Protein AF-A0A7S0YEE4-F1 (afdb_monomer)

InterPro domains:
  IPR013865 Protein FAM32A [PTHR13282] (3-111)

Radius of gyration: 29.55 Å; Cα contacts (8 Å, |Δi|>4): 8; chains: 1; bounding box: 71×63×41 Å

pLDDT: mean 73.09, std 20.46, range [36.09, 97.69]

Mean predicted aligned error: 19.17 Å

Organism: NCBI:txid51329

Sequence (111 aa):
MSFIGGKLKLKGGAELKVKGGIKKKKKEVEEEKPENKDINTSALKAYKLNPEDQKETMTDAERRREEKMKKFEDSRLKKFAEKSYREHVKEFNEHLSNLSEHHDIPKVGPG

Solvent-accessible surface area (backbone atoms only — not comparable to full-atom values): 7724 Å² total; per-residue (Å²): 137,84,78,85,86,70,83,85,75,52,95,83,79,59,69,82,78,77,75,71,85,85,79,88,72,92,74,84,92,74,95,73,85,79,89,75,77,87,85,62,67,66,73,64,44,70,83,64,63,53,78,68,64,51,61,77,72,50,52,75,68,53,50,56,48,49,56,52,48,60,73,42,43,65,63,50,50,52,60,57,68,75,50,53,72,68,51,53,52,49,53,50,51,51,50,60,69,71,49,72,91,66,94,66,80,76,87,84,67,100,123

Structure (mmCIF, N/CA/C/O backbone):
data_AF-A0A7S0YEE4-F1
#
_entry.id   AF-A0A7S0YEE4-F1
#
loop_
_atom_site.group_PDB
_atom_site.id
_atom_site.type_symbol
_atom_site.label_atom_id
_atom_site.label_alt_id
_atom_site.label_comp_id
_atom_site.label_asym_id
_atom_site.label_entity_id
_atom_site.label_seq_id
_atom_site.pdbx_PDB_ins_code
_atom_site.Cartn_x
_atom_site.Cartn_y
_atom_site.Cartn_z
_atom_site.occupancy
_atom_site.B_iso_or_equiv
_atom_site.auth_seq_id
_atom_site.auth_comp_id
_atom_site.auth_asym_id
_atom_site.auth_atom_id
_atom_site.pdbx_PDB_model_num
ATOM 1 N N . MET A 1 1 ? -24.477 -39.828 1.883 1.00 44.50 1 MET A N 1
ATOM 2 C CA . MET A 1 1 ? -23.577 -39.869 0.708 1.00 44.50 1 MET A CA 1
ATOM 3 C C . MET A 1 1 ? -22.604 -41.023 0.898 1.00 44.50 1 MET A C 1
ATOM 5 O O . MET A 1 1 ? -21.843 -40.997 1.855 1.00 44.50 1 MET A O 1
ATOM 9 N N . SER A 1 2 ? -22.689 -42.071 0.075 1.00 46.88 2 SER A N 1
ATOM 10 C CA . SER A 1 2 ? -21.779 -43.222 0.136 1.00 46.88 2 SER A CA 1
ATOM 11 C C . SER A 1 2 ? -20.480 -42.895 -0.600 1.00 46.88 2 SER A C 1
ATOM 13 O O . SER A 1 2 ? -20.510 -42.593 -1.793 1.00 46.88 2 SER A O 1
ATOM 15 N N . PHE A 1 3 ? -19.343 -42.964 0.086 1.00 49.31 3 PHE A N 1
ATOM 16 C CA . PHE A 1 3 ? -18.038 -42.832 -0.555 1.00 49.31 3 PHE A CA 1
ATOM 17 C C . PHE A 1 3 ? -17.718 -44.121 -1.327 1.00 49.31 3 PHE A C 1
ATOM 19 O O . PHE A 1 3 ? -17.687 -45.206 -0.747 1.00 49.31 3 PHE A O 1
ATOM 26 N N . ILE A 1 4 ? -17.500 -44.011 -2.641 1.00 52.47 4 ILE A N 1
ATOM 27 C CA . ILE A 1 4 ? -17.029 -45.112 -3.492 1.00 52.47 4 ILE A CA 1
ATOM 28 C C . ILE A 1 4 ? -15.592 -45.470 -3.073 1.00 52.47 4 ILE A C 1
ATOM 30 O O . ILE A 1 4 ? -14.631 -44.782 -3.406 1.00 52.47 4 ILE A O 1
ATOM 34 N N . GLY A 1 5 ? -15.454 -46.545 -2.295 1.00 59.81 5 GLY A N 1
ATOM 35 C CA . GLY A 1 5 ? -14.188 -47.061 -1.763 1.00 59.81 5 GLY A CA 1
ATOM 36 C C . GLY A 1 5 ? -13.401 -47.923 -2.755 1.00 59.81 5 GLY A C 1
ATOM 37 O O . GLY A 1 5 ? -13.102 -49.079 -2.465 1.00 59.81 5 GLY A O 1
ATOM 38 N N . GLY A 1 6 ? -13.075 -47.392 -3.935 1.00 74.69 6 GLY A N 1
ATOM 39 C CA . GLY A 1 6 ? -12.248 -48.087 -4.929 1.00 7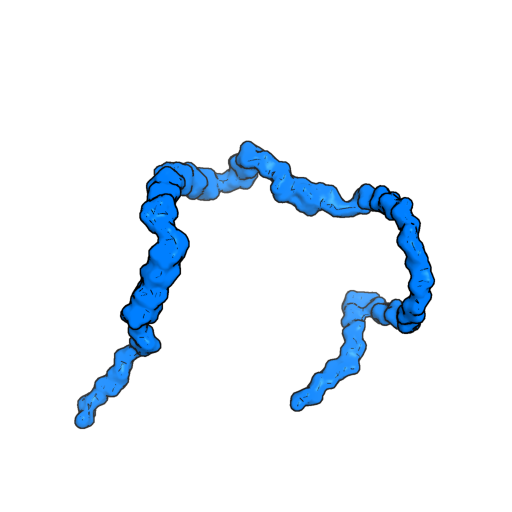4.69 6 GLY A CA 1
ATOM 40 C C . GLY A 1 6 ? -10.744 -47.870 -4.715 1.00 74.69 6 GLY A C 1
ATOM 41 O O . GLY A 1 6 ? -10.295 -46.738 -4.551 1.00 74.69 6 GLY A O 1
ATOM 42 N N . LYS A 1 7 ? -9.940 -48.943 -4.761 1.00 71.94 7 LYS A N 1
ATOM 43 C CA . LYS A 1 7 ? -8.464 -48.877 -4.738 1.00 71.94 7 LYS A CA 1
ATOM 44 C C . LYS A 1 7 ? -7.955 -48.104 -5.966 1.00 71.94 7 LYS A C 1
ATOM 46 O O . LYS A 1 7 ? -8.233 -48.500 -7.097 1.00 71.94 7 LYS A O 1
ATOM 51 N N . LEU A 1 8 ? -7.195 -47.028 -5.746 1.00 69.31 8 LEU A N 1
ATOM 52 C CA . LEU A 1 8 ? -6.622 -46.189 -6.806 1.00 69.31 8 LEU A CA 1
ATOM 53 C C . LEU A 1 8 ? -5.667 -47.006 -7.698 1.00 69.31 8 LEU A C 1
ATOM 55 O O . LEU A 1 8 ? -4.682 -47.565 -7.211 1.00 69.31 8 LEU A O 1
ATOM 59 N N . LYS A 1 9 ? -5.946 -47.059 -9.006 1.00 71.62 9 LYS A N 1
ATOM 60 C CA . LYS A 1 9 ? -5.056 -47.632 -10.028 1.00 71.62 9 LYS A CA 1
ATOM 61 C C . LYS A 1 9 ? -4.377 -46.502 -10.799 1.00 71.62 9 LYS A C 1
ATOM 63 O O . LYS A 1 9 ? -5.054 -45.599 -11.283 1.00 71.62 9 LYS A O 1
ATOM 68 N N . LEU A 1 10 ? -3.052 -46.554 -10.920 1.00 78.69 10 LEU A N 1
ATOM 69 C CA . LEU A 1 10 ? -2.280 -45.576 -11.689 1.00 78.69 10 LEU A CA 1
ATOM 70 C C . LEU A 1 10 ? -2.181 -46.015 -13.158 1.00 78.69 10 LEU A C 1
ATOM 72 O O . LEU A 1 10 ? -2.060 -47.205 -13.466 1.00 78.69 10 LEU A O 1
ATOM 76 N N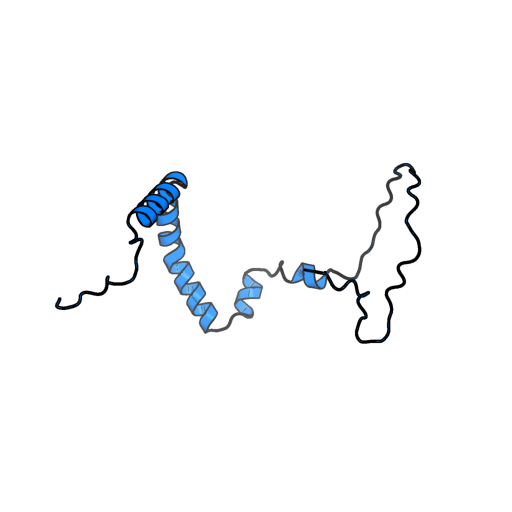 . LYS A 1 11 ? -2.243 -45.046 -14.078 1.00 61.72 11 LYS A N 1
ATOM 77 C CA . LYS A 1 11 ? -2.104 -45.273 -15.523 1.00 61.72 11 LYS A CA 1
ATOM 78 C C . LYS A 1 11 ? -0.688 -45.800 -15.796 1.00 61.72 11 LYS A C 1
ATOM 80 O O . LYS A 1 11 ? 0.280 -45.085 -15.582 1.00 61.72 11 LYS A O 1
ATOM 85 N N . GLY A 1 12 ? -0.586 -47.069 -16.195 1.00 70.50 12 GLY A N 1
ATOM 86 C CA . GLY A 1 12 ? 0.682 -47.811 -16.286 1.00 70.50 12 GLY A CA 1
ATOM 87 C C . GLY A 1 12 ? 0.642 -49.222 -15.683 1.00 70.50 12 GLY A C 1
ATOM 88 O O . GLY A 1 12 ? 1.643 -49.924 -15.718 1.00 70.50 12 GLY A O 1
ATOM 89 N N . GLY A 1 13 ? -0.498 -49.656 -15.126 1.00 56.53 13 GLY A N 1
ATOM 90 C CA . GLY A 1 13 ? -0.716 -51.048 -14.697 1.00 56.53 13 GLY A CA 1
ATOM 91 C C . GLY A 1 13 ? -0.029 -51.442 -13.385 1.00 56.53 13 GLY A C 1
ATOM 92 O O . GLY A 1 13 ? -0.194 -52.567 -12.919 1.00 56.53 13 GLY A O 1
ATOM 93 N N . ALA A 1 14 ? 0.700 -50.523 -12.751 1.00 58.81 14 ALA A N 1
ATOM 94 C CA . ALA A 1 14 ? 1.322 -50.762 -11.459 1.00 58.81 14 ALA A CA 1
ATOM 95 C C . ALA A 1 14 ? 0.280 -50.648 -10.334 1.00 58.81 14 ALA A C 1
ATOM 97 O O . ALA A 1 14 ? -0.164 -49.557 -9.971 1.00 58.81 14 ALA A O 1
ATOM 98 N N . GLU A 1 15 ? -0.110 -51.783 -9.755 1.00 60.47 15 GLU A N 1
ATOM 99 C CA . GLU A 1 15 ? -0.803 -51.785 -8.471 1.00 60.47 15 GLU A CA 1
ATOM 100 C C . GLU A 1 15 ? 0.187 -51.452 -7.349 1.00 60.47 15 GLU A C 1
ATOM 102 O O . GLU A 1 15 ? 1.246 -52.075 -7.238 1.00 60.47 15 GLU A O 1
ATOM 107 N N . LEU A 1 16 ? -0.173 -50.505 -6.474 1.00 59.41 16 LEU A N 1
ATOM 108 C CA . LEU A 1 16 ? 0.556 -50.261 -5.229 1.00 59.41 16 LEU A CA 1
ATOM 109 C C . LEU A 1 16 ? 0.504 -51.547 -4.386 1.00 59.41 16 LEU A C 1
ATOM 111 O O . LEU A 1 16 ? -0.510 -51.857 -3.748 1.00 59.41 16 LEU A O 1
ATOM 115 N N . LYS A 1 17 ? 1.589 -52.331 -4.410 1.00 55.53 17 LYS A N 1
ATOM 116 C CA . LYS A 1 17 ? 1.813 -53.455 -3.494 1.00 55.53 17 LYS A CA 1
ATOM 117 C C . LYS A 1 17 ? 2.081 -52.878 -2.107 1.00 55.53 17 LYS A C 1
ATOM 119 O O . LYS A 1 17 ? 3.228 -52.783 -1.682 1.00 55.53 17 LYS A O 1
ATOM 124 N N . VAL A 1 18 ? 1.026 -52.494 -1.393 1.00 56.53 18 VAL A N 1
ATOM 125 C CA . VAL A 1 18 ? 1.127 -52.227 0.044 1.00 56.53 18 VAL A CA 1
ATOM 126 C C . VAL A 1 18 ? 1.283 -53.587 0.723 1.00 56.53 18 VAL A C 1
ATOM 128 O O . VAL A 1 18 ? 0.312 -54.255 1.071 1.00 56.53 18 VAL A O 1
ATOM 131 N N . LYS A 1 19 ? 2.527 -54.067 0.798 1.00 42.91 19 LYS A N 1
ATOM 132 C CA . LYS A 1 19 ? 2.880 -55.257 1.569 1.00 42.91 19 LYS A CA 1
ATOM 133 C C . LYS A 1 19 ? 2.605 -54.955 3.042 1.00 42.91 19 LYS A C 1
ATOM 135 O O . LYS A 1 19 ? 3.254 -54.078 3.587 1.00 42.91 19 LYS A O 1
ATOM 140 N N . GLY A 1 20 ? 1.667 -55.704 3.626 1.00 38.19 20 GLY A N 1
ATOM 141 C CA . GLY A 1 20 ? 1.674 -56.202 5.008 1.00 38.19 20 GLY A CA 1
ATOM 142 C C . GLY A 1 20 ? 1.862 -55.191 6.146 1.00 38.19 20 GLY A C 1
ATOM 143 O O . GLY A 1 20 ? 2.881 -54.522 6.252 1.00 38.19 20 GLY A O 1
ATOM 144 N N . GLY A 1 21 ? 0.894 -55.163 7.065 1.00 42.78 21 GLY A N 1
ATOM 145 C CA . GLY A 1 21 ? 0.874 -54.285 8.234 1.00 42.78 21 GLY A CA 1
ATOM 146 C C . GLY A 1 21 ? 2.180 -54.249 9.036 1.00 42.78 21 GLY A C 1
ATOM 147 O O . GLY 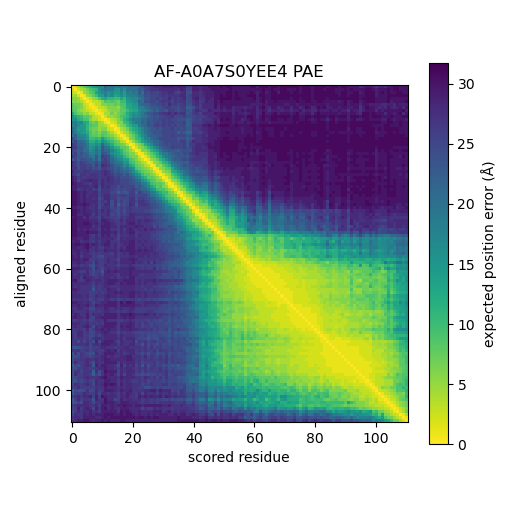A 1 21 ? 2.793 -55.272 9.346 1.00 42.78 21 GLY A O 1
ATOM 148 N N . ILE A 1 22 ? 2.581 -53.032 9.399 1.00 47.44 22 ILE A N 1
ATOM 149 C CA . ILE A 1 22 ? 3.782 -52.749 10.182 1.00 47.44 22 ILE A CA 1
ATOM 150 C C . ILE A 1 22 ? 3.534 -53.189 11.632 1.00 47.44 22 ILE A C 1
ATOM 152 O O . ILE A 1 22 ? 2.853 -52.509 12.402 1.00 47.44 22 ILE A O 1
ATOM 156 N N . LYS A 1 23 ? 4.102 -54.337 12.022 1.00 46.38 23 LYS A N 1
ATOM 157 C CA . LYS A 1 23 ? 4.256 -54.727 13.430 1.00 46.38 23 LYS A CA 1
ATOM 158 C C . LYS A 1 23 ? 5.326 -53.830 14.058 1.00 46.38 23 LYS A C 1
ATOM 160 O O . LYS A 1 23 ? 6.506 -53.969 13.750 1.00 46.38 23 LYS A O 1
ATOM 165 N N . LYS A 1 24 ? 4.917 -52.910 14.937 1.00 44.38 24 LYS A N 1
ATOM 166 C CA . LYS A 1 24 ? 5.833 -52.056 15.709 1.00 44.38 24 LYS A CA 1
ATOM 167 C C . LYS A 1 24 ? 6.646 -52.918 16.684 1.00 44.38 24 LYS A C 1
ATOM 169 O O . LYS A 1 24 ? 6.136 -53.307 17.731 1.00 44.38 24 LYS A O 1
ATOM 174 N N . LYS A 1 25 ? 7.909 -53.201 16.356 1.00 40.38 25 LYS A N 1
ATOM 175 C CA . LYS A 1 25 ? 8.926 -53.592 17.343 1.00 40.38 25 LYS A CA 1
ATOM 176 C C . LYS A 1 25 ? 9.711 -52.337 17.720 1.00 40.38 25 LYS A C 1
ATOM 178 O O . LYS A 1 25 ? 10.309 -51.713 16.850 1.00 40.38 25 LYS A O 1
ATOM 183 N N . LYS A 1 26 ? 9.663 -51.956 19.000 1.00 43.94 26 LYS A N 1
ATOM 184 C CA . LYS A 1 26 ? 10.561 -50.949 19.583 1.00 43.94 26 LYS A CA 1
ATOM 185 C C . LYS A 1 26 ? 11.990 -51.487 19.487 1.00 43.94 26 LYS A C 1
ATOM 187 O O . LYS A 1 26 ? 12.237 -52.595 19.961 1.00 43.94 26 LYS A O 1
ATOM 192 N N . LYS A 1 27 ? 12.894 -50.724 18.877 1.00 39.91 27 LYS A N 1
ATOM 193 C CA . LYS A 1 27 ? 14.337 -50.936 18.982 1.00 39.91 27 LYS A CA 1
ATOM 194 C C . LYS A 1 27 ? 15.015 -49.578 19.153 1.00 39.91 27 LYS A C 1
ATOM 196 O O . LYS A 1 27 ? 14.553 -48.590 18.586 1.00 39.91 27 LYS A O 1
ATOM 201 N N . GLU A 1 28 ? 15.991 -49.573 20.046 1.00 36.09 28 GLU A N 1
ATOM 202 C CA . GLU A 1 28 ? 16.703 -48.432 20.615 1.00 36.09 28 GLU A CA 1
ATOM 203 C C . GLU A 1 28 ? 17.475 -47.632 19.556 1.00 36.09 28 GLU A C 1
ATOM 205 O O . GLU A 1 28 ? 17.802 -48.147 18.489 1.00 36.09 28 GLU A O 1
ATOM 210 N N . VAL A 1 29 ? 17.686 -46.347 19.847 1.00 37.91 29 VAL A N 1
ATOM 211 C CA . VAL A 1 29 ? 18.318 -45.361 18.964 1.00 37.91 29 VAL A CA 1
ATOM 212 C C . VAL A 1 29 ? 19.835 -45.540 19.014 1.00 37.91 29 VAL A C 1
ATOM 214 O O . VAL A 1 29 ? 20.442 -45.262 20.042 1.00 37.91 29 VAL A O 1
ATOM 217 N N . GLU A 1 30 ? 20.427 -45.954 17.896 1.00 36.16 30 GLU A N 1
ATOM 218 C CA . GLU A 1 30 ? 21.843 -45.735 17.585 1.00 36.16 30 GLU A CA 1
ATOM 219 C C . GLU A 1 30 ? 21.934 -44.666 16.488 1.00 36.16 30 GLU A C 1
ATOM 221 O O . GLU A 1 30 ? 21.202 -44.702 15.494 1.00 36.16 30 GLU A O 1
ATOM 226 N N . GLU A 1 31 ? 22.787 -43.668 16.720 1.00 45.09 31 GLU A N 1
ATOM 227 C CA . GLU A 1 31 ? 23.092 -42.593 15.782 1.00 45.09 31 GLU A CA 1
ATOM 228 C C . GLU A 1 31 ? 23.874 -43.134 14.581 1.00 45.09 31 GLU A C 1
ATOM 230 O O . GLU A 1 31 ? 25.062 -43.424 14.680 1.00 45.09 31 GLU A O 1
ATOM 235 N N . GLU A 1 32 ? 23.239 -43.172 13.412 1.00 36.50 32 GLU A N 1
ATOM 236 C CA . GLU A 1 32 ? 23.946 -43.286 12.138 1.00 36.50 32 GLU A CA 1
ATOM 237 C C . GLU A 1 32 ? 23.497 -42.155 11.208 1.00 36.50 32 GLU A C 1
ATOM 239 O O . GLU A 1 32 ? 22.326 -42.044 10.843 1.00 36.50 32 GLU A O 1
ATOM 244 N N . LYS A 1 33 ? 24.440 -41.280 10.836 1.00 43.12 33 LYS A N 1
ATOM 245 C CA . LYS A 1 33 ? 24.275 -40.289 9.763 1.00 43.12 33 LYS A CA 1
ATOM 246 C C . LYS A 1 33 ? 24.142 -41.024 8.425 1.00 43.12 33 LYS A C 1
ATOM 248 O O . LYS A 1 33 ? 25.119 -41.646 8.012 1.00 43.12 33 LYS A O 1
ATOM 253 N N . PRO A 1 34 ? 23.041 -40.880 7.668 1.00 38.06 34 PRO A N 1
ATOM 254 C CA . PRO A 1 34 ? 23.049 -41.291 6.278 1.00 38.06 34 PRO A CA 1
ATOM 255 C C . PRO A 1 34 ? 23.550 -40.126 5.417 1.00 38.06 34 PRO A C 1
ATOM 257 O O . PRO A 1 34 ? 22.826 -39.166 5.143 1.00 38.06 34 PRO A O 1
ATOM 260 N N . GLU A 1 35 ? 24.802 -40.220 4.965 1.00 48.75 35 GLU A N 1
ATOM 261 C CA . GLU A 1 35 ? 25.226 -39.566 3.728 1.00 48.75 35 GLU A CA 1
ATOM 262 C C . GLU A 1 35 ? 24.395 -40.138 2.569 1.00 48.75 35 GLU A C 1
ATOM 264 O O . GLU A 1 35 ? 24.708 -41.180 2.009 1.00 48.75 35 GLU A O 1
ATOM 269 N N . ASN A 1 36 ? 23.315 -39.445 2.213 1.00 43.41 36 ASN A N 1
ATOM 270 C CA . ASN A 1 36 ? 22.665 -39.567 0.911 1.00 43.41 36 ASN A CA 1
ATOM 271 C C . ASN A 1 36 ? 22.869 -38.236 0.185 1.00 43.41 36 ASN A C 1
ATOM 273 O O . ASN A 1 36 ? 22.036 -37.326 0.236 1.00 43.41 36 ASN A O 1
ATOM 277 N N . LYS A 1 37 ? 24.051 -38.098 -0.417 1.00 53.56 37 LYS A N 1
ATOM 278 C CA . LYS A 1 37 ? 24.302 -37.105 -1.461 1.00 53.56 37 LYS A CA 1
ATOM 279 C C . LYS A 1 37 ? 23.686 -37.646 -2.752 1.00 53.56 37 LYS A C 1
ATOM 281 O O . LYS A 1 37 ? 23.630 -38.853 -2.941 1.00 53.56 37 LYS A O 1
ATOM 286 N N . ASP A 1 38 ? 23.236 -36.719 -3.595 1.00 54.88 38 ASP A N 1
ATOM 287 C CA . ASP A 1 38 ? 22.671 -36.947 -4.933 1.00 54.88 38 ASP A CA 1
ATOM 288 C C . ASP A 1 38 ? 21.198 -37.383 -4.859 1.00 54.88 38 ASP A C 1
ATOM 290 O O . ASP A 1 38 ? 20.876 -38.536 -4.626 1.00 54.88 38 ASP A O 1
ATOM 294 N N . ILE A 1 39 ? 20.227 -36.459 -4.836 1.00 52.69 39 ILE A N 1
ATOM 295 C CA . ILE A 1 39 ? 19.409 -36.125 -6.028 1.00 52.69 39 ILE A CA 1
ATOM 296 C C . ILE A 1 39 ? 18.783 -34.703 -5.942 1.00 52.69 39 ILE A C 1
ATOM 298 O O . ILE A 1 39 ? 18.210 -34.216 -6.910 1.00 52.69 39 ILE A O 1
ATOM 302 N N . ASN A 1 40 ? 18.931 -33.964 -4.833 1.00 54.38 40 ASN A N 1
ATOM 303 C CA . ASN A 1 40 ? 18.176 -32.712 -4.603 1.00 54.38 40 ASN A CA 1
ATOM 304 C C . ASN A 1 40 ? 18.984 -31.401 -4.699 1.00 54.38 40 ASN A C 1
ATOM 306 O O . ASN A 1 40 ? 18.486 -30.342 -4.325 1.00 54.38 40 ASN A O 1
ATOM 310 N N . THR A 1 41 ? 20.218 -31.415 -5.204 1.00 55.16 41 THR A N 1
ATOM 311 C CA . THR A 1 41 ? 21.071 -30.207 -5.247 1.00 55.16 41 THR A CA 1
ATOM 312 C C . THR A 1 41 ? 20.645 -29.171 -6.296 1.00 55.16 41 THR A C 1
ATOM 314 O O . THR A 1 41 ? 20.947 -27.991 -6.129 1.00 55.16 41 THR A O 1
ATOM 317 N N . SER A 1 42 ? 19.924 -29.566 -7.350 1.00 57.47 42 SER A N 1
ATOM 318 C CA . SER A 1 42 ? 19.473 -28.657 -8.417 1.00 57.47 42 SER A CA 1
ATOM 319 C C . SER A 1 42 ? 18.314 -27.764 -7.972 1.00 57.47 42 SER A C 1
ATOM 321 O O . SER A 1 42 ? 18.384 -26.545 -8.122 1.00 57.47 42 SER A O 1
ATOM 323 N N . ALA A 1 43 ? 17.297 -28.346 -7.331 1.00 57.75 43 ALA A N 1
ATOM 324 C CA . ALA A 1 43 ? 16.204 -27.593 -6.725 1.00 57.75 43 ALA A CA 1
ATOM 325 C C . ALA A 1 43 ? 16.732 -26.673 -5.614 1.00 57.75 43 ALA A C 1
ATOM 327 O O . ALA A 1 43 ? 16.289 -25.535 -5.518 1.00 57.75 43 ALA A O 1
ATOM 328 N N . LEU A 1 44 ? 17.736 -27.138 -4.850 1.00 56.78 44 LEU A N 1
ATOM 329 C CA . LEU A 1 44 ? 18.400 -26.383 -3.781 1.00 56.78 44 LEU A CA 1
ATOM 330 C C . LEU A 1 44 ? 19.216 -25.161 -4.245 1.00 56.78 44 LEU A C 1
ATOM 332 O O . LEU A 1 44 ? 19.458 -24.238 -3.465 1.00 56.78 44 LEU A O 1
ATOM 336 N N . LYS A 1 45 ? 19.661 -25.148 -5.505 1.00 56.91 45 LYS A N 1
ATOM 337 C CA . LYS A 1 45 ? 20.427 -24.041 -6.098 1.00 56.91 45 LYS A CA 1
ATOM 338 C C . LYS A 1 45 ? 19.543 -22.934 -6.669 1.00 56.91 45 LYS A C 1
ATOM 340 O O . LYS A 1 45 ? 19.958 -21.781 -6.645 1.00 56.91 45 LYS A O 1
ATOM 345 N N . ALA A 1 46 ? 18.331 -23.253 -7.124 1.00 57.75 46 ALA A N 1
ATOM 346 C CA . ALA A 1 46 ? 17.434 -22.288 -7.771 1.00 57.75 46 ALA A CA 1
ATOM 347 C C . ALA A 1 46 ? 17.036 -21.106 -6.863 1.00 57.75 46 ALA A C 1
ATOM 349 O O . ALA A 1 46 ? 16.766 -20.013 -7.347 1.00 57.75 46 ALA A O 1
ATOM 350 N N . TYR A 1 47 ? 17.046 -21.298 -5.543 1.00 57.25 47 TYR A N 1
ATOM 351 C CA . TYR A 1 47 ? 16.755 -20.253 -4.552 1.00 57.25 47 TYR A CA 1
ATOM 352 C C . TYR A 1 47 ? 17.997 -19.584 -3.952 1.00 57.25 47 TYR A C 1
ATOM 354 O O . TYR A 1 47 ? 17.875 -18.769 -3.041 1.00 57.25 47 TYR A O 1
ATOM 362 N N . LYS A 1 48 ? 19.193 -19.910 -4.453 1.00 59.84 48 LYS A N 1
ATOM 363 C CA . LYS A 1 48 ? 20.458 -19.252 -4.096 1.00 59.84 48 LYS A CA 1
ATOM 364 C C . LYS A 1 48 ? 21.090 -18.581 -5.319 1.00 59.84 48 LYS A C 1
ATOM 366 O O . LYS A 1 48 ? 22.297 -18.672 -5.511 1.00 59.84 48 LYS A O 1
ATOM 371 N N . LEU A 1 49 ? 20.274 -17.964 -6.171 1.00 61.81 49 LEU A N 1
ATOM 372 C CA . LEU A 1 49 ? 20.783 -17.080 -7.219 1.00 61.81 49 LEU A CA 1
ATOM 373 C C . LEU A 1 49 ? 21.227 -15.776 -6.558 1.00 61.81 49 LEU A C 1
ATOM 375 O O . LEU A 1 49 ? 20.456 -15.199 -5.783 1.00 61.81 49 LEU A O 1
ATOM 379 N N . ASN A 1 50 ? 22.455 -15.327 -6.827 1.00 73.50 50 ASN A N 1
ATOM 380 C CA . ASN A 1 50 ? 22.870 -14.014 -6.353 1.00 73.50 50 ASN A CA 1
ATOM 381 C C . ASN A 1 50 ? 21.972 -12.949 -7.005 1.00 73.50 50 ASN A C 1
ATOM 383 O O . ASN A 1 50 ? 21.552 -13.123 -8.152 1.00 73.50 50 ASN A O 1
ATOM 387 N N . PRO A 1 51 ? 21.691 -11.826 -6.322 1.00 68.56 51 PRO A N 1
ATOM 388 C CA . PRO A 1 51 ? 20.887 -10.741 -6.886 1.00 68.56 51 PRO A CA 1
ATOM 389 C C . PRO A 1 51 ? 21.434 -10.215 -8.220 1.00 68.56 51 PRO A C 1
ATOM 391 O O . PRO A 1 51 ? 20.678 -9.704 -9.038 1.00 68.56 51 PRO A O 1
ATOM 394 N N . GLU A 1 52 ? 22.744 -10.346 -8.442 1.00 69.88 52 GLU A N 1
ATOM 395 C CA . GLU A 1 52 ? 23.400 -9.976 -9.697 1.00 69.88 52 GLU A CA 1
ATOM 396 C C . GLU A 1 52 ? 23.079 -10.960 -10.835 1.00 69.88 52 GLU A C 1
ATOM 398 O O . GLU A 1 52 ? 22.705 -10.520 -11.919 1.00 69.88 52 GLU A O 1
ATOM 403 N N . ASP A 1 53 ? 23.060 -12.271 -10.564 1.00 71.31 53 ASP A N 1
ATOM 404 C CA . ASP A 1 53 ? 22.695 -13.305 -11.550 1.00 71.31 53 ASP A CA 1
ATOM 405 C C . ASP A 1 53 ? 21.223 -13.167 -12.007 1.00 71.31 53 ASP A C 1
ATOM 407 O O . ASP A 1 53 ? 20.843 -13.528 -13.125 1.00 71.31 53 ASP A O 1
ATOM 411 N N . GLN A 1 54 ? 20.363 -12.616 -11.144 1.00 69.94 54 GLN A N 1
ATOM 412 C CA . GLN A 1 54 ? 18.956 -12.358 -11.467 1.00 69.94 54 GLN A CA 1
ATOM 413 C C . GLN A 1 54 ? 18.778 -11.175 -12.426 1.00 69.94 54 GLN A C 1
ATOM 415 O O . GLN A 1 54 ? 17.878 -11.205 -13.261 1.00 69.94 54 GLN A O 1
ATOM 420 N N . LYS A 1 55 ? 19.637 -10.149 -12.364 1.00 73.38 55 LYS A N 1
ATOM 421 C CA . LYS A 1 55 ? 19.545 -8.983 -13.264 1.00 73.38 55 LYS A CA 1
ATOM 422 C C . LYS A 1 55 ? 19.898 -9.333 -14.707 1.00 73.38 55 LYS A C 1
ATOM 424 O O . LYS A 1 55 ? 19.331 -8.740 -15.627 1.00 73.38 55 LYS A O 1
ATOM 429 N N . GLU A 1 56 ? 20.803 -10.290 -14.899 1.00 76.25 56 GLU A N 1
ATOM 430 C CA . GLU A 1 56 ? 21.223 -10.768 -16.223 1.00 76.25 56 GLU A CA 1
ATOM 431 C C . GLU A 1 56 ? 20.129 -11.582 -16.927 1.00 76.25 56 GLU A C 1
ATOM 433 O O . GLU A 1 56 ? 20.052 -11.586 -18.154 1.00 76.25 56 GLU A O 1
ATOM 438 N N . THR A 1 57 ? 19.241 -12.221 -16.160 1.00 84.06 57 THR A N 1
ATOM 439 C CA . THR A 1 57 ? 18.134 -13.041 -16.681 1.00 84.06 57 THR A CA 1
ATOM 440 C C . THR A 1 57 ? 16.805 -12.287 -16.805 1.00 84.06 57 THR A C 1
ATOM 442 O O . THR A 1 57 ? 15.866 -12.813 -17.402 1.00 84.06 57 THR A O 1
ATOM 445 N N . MET A 1 58 ? 16.715 -11.053 -16.291 1.00 84.50 58 MET A N 1
ATOM 446 C CA . MET A 1 58 ? 15.503 -10.231 -16.364 1.00 84.50 58 MET A CA 1
ATOM 447 C C . MET A 1 58 ? 15.253 -9.662 -17.762 1.00 84.50 58 MET A C 1
ATOM 449 O O . MET A 1 58 ? 16.154 -9.162 -18.443 1.00 84.50 58 MET A O 1
ATOM 453 N N . THR A 1 59 ? 13.980 -9.630 -18.141 1.00 92.44 59 THR A N 1
ATOM 454 C CA . THR A 1 59 ? 13.508 -8.930 -19.339 1.00 92.44 59 THR A CA 1
ATOM 455 C C . THR A 1 59 ? 13.606 -7.405 -19.181 1.00 92.44 59 THR A C 1
ATOM 457 O O . THR A 1 59 ? 13.595 -6.862 -18.073 1.00 92.44 59 THR A O 1
ATOM 460 N N . ASP 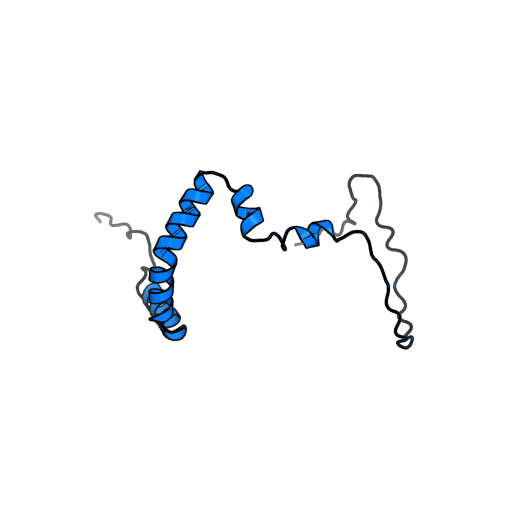A 1 60 ? 13.627 -6.664 -20.294 1.00 88.88 60 ASP A N 1
ATOM 461 C CA . ASP A 1 60 ? 13.672 -5.191 -20.260 1.00 88.88 60 ASP A CA 1
ATOM 462 C C . ASP A 1 60 ? 12.475 -4.563 -19.527 1.00 88.88 60 ASP A C 1
ATOM 464 O O . ASP A 1 60 ? 12.584 -3.482 -18.941 1.00 88.88 60 ASP A O 1
ATOM 4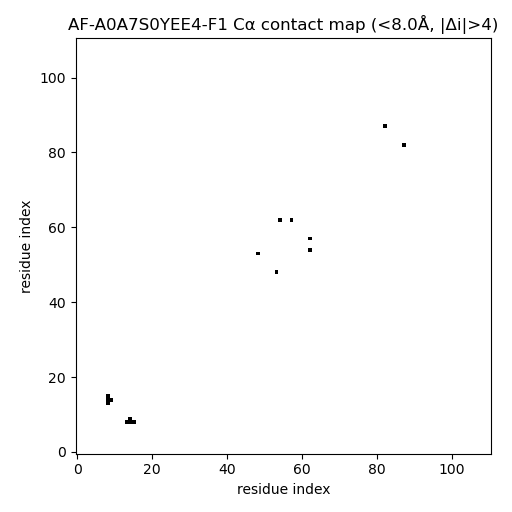68 N N . ALA A 1 61 ? 11.311 -5.216 -19.568 1.00 90.19 61 ALA A N 1
ATOM 469 C CA . ALA A 1 61 ? 10.120 -4.772 -18.850 1.00 90.19 61 ALA A CA 1
ATOM 470 C C . ALA A 1 61 ? 10.291 -4.925 -17.330 1.00 90.19 61 ALA A C 1
ATOM 472 O O . ALA A 1 61 ? 9.945 -4.015 -16.571 1.00 90.19 61 ALA A O 1
ATOM 473 N N . GLU A 1 62 ? 10.863 -6.043 -16.889 1.00 90.25 62 GLU A N 1
ATOM 474 C CA . GLU A 1 62 ? 11.131 -6.312 -15.478 1.00 90.25 62 GLU A CA 1
ATOM 475 C C . GLU A 1 62 ? 12.212 -5.382 -14.925 1.00 90.25 62 GLU A C 1
ATOM 477 O O . GLU A 1 62 ? 12.005 -4.798 -13.860 1.00 90.25 62 GLU A O 1
ATOM 482 N N . ARG A 1 63 ? 13.284 -5.126 -15.689 1.00 91.25 63 ARG A N 1
ATOM 483 C CA . ARG A 1 63 ? 14.339 -4.172 -15.306 1.00 91.25 63 ARG A CA 1
ATOM 484 C C . ARG A 1 63 ? 13.775 -2.769 -15.064 1.00 91.25 63 ARG A C 1
ATOM 486 O O . ARG A 1 63 ? 13.995 -2.179 -14.008 1.00 91.25 63 ARG A O 1
ATOM 493 N N . ARG A 1 64 ? 12.940 -2.264 -15.983 1.00 92.12 64 ARG A N 1
ATOM 494 C CA . ARG A 1 64 ? 12.251 -0.967 -15.814 1.00 92.12 64 ARG A CA 1
ATOM 495 C C . ARG A 1 64 ? 11.313 -0.951 -14.606 1.00 92.12 64 ARG A C 1
ATOM 497 O O . ARG A 1 64 ? 11.151 0.091 -13.968 1.00 92.12 64 ARG A O 1
ATOM 504 N N . ARG A 1 65 ? 10.646 -2.070 -14.306 1.00 92.88 65 ARG A N 1
ATOM 505 C CA . ARG A 1 65 ? 9.779 -2.192 -13.125 1.00 92.88 65 ARG A CA 1
ATOM 506 C C . ARG A 1 65 ? 10.604 -2.106 -11.848 1.00 92.88 65 ARG A C 1
ATOM 508 O O . ARG A 1 65 ? 10.222 -1.364 -10.948 1.00 92.88 65 ARG A O 1
ATOM 515 N N . GLU A 1 66 ? 11.712 -2.832 -11.778 1.00 91.06 66 GLU A N 1
ATOM 516 C CA . GLU A 1 66 ? 12.599 -2.853 -10.617 1.00 91.06 66 GLU A CA 1
ATOM 517 C C . GLU A 1 66 ? 13.206 -1.471 -10.350 1.00 91.06 66 GLU A C 1
ATOM 519 O O . GLU A 1 66 ? 13.146 -0.987 -9.225 1.00 91.06 66 GLU A O 1
ATOM 524 N N . GLU A 1 67 ? 13.684 -0.777 -11.384 1.00 91.00 67 GLU A N 1
ATOM 525 C CA . GLU A 1 67 ? 14.174 0.601 -11.263 1.00 91.00 67 GLU A CA 1
ATOM 526 C C . GLU A 1 67 ? 13.112 1.556 -10.708 1.00 91.00 67 GLU A C 1
ATOM 528 O O . GLU A 1 67 ? 13.407 2.399 -9.860 1.00 91.00 67 GLU A O 1
ATOM 533 N N . LYS A 1 68 ? 11.859 1.435 -11.166 1.00 93.31 68 LYS A N 1
ATOM 534 C CA . LYS A 1 68 ? 10.753 2.226 -10.614 1.00 93.31 68 LYS A CA 1
ATOM 535 C C . LYS A 1 68 ? 10.492 1.864 -9.157 1.00 93.31 68 LYS A C 1
ATOM 537 O O . LYS A 1 68 ? 10.350 2.771 -8.347 1.00 93.31 68 LYS A O 1
ATOM 542 N N . MET A 1 69 ? 10.441 0.577 -8.818 1.00 92.25 69 MET A N 1
ATOM 543 C CA . MET A 1 69 ? 10.211 0.137 -7.439 1.00 92.25 69 MET A CA 1
ATOM 544 C C . MET A 1 69 ? 11.303 0.661 -6.507 1.00 92.25 69 MET A C 1
ATOM 546 O O . MET A 1 69 ? 10.954 1.292 -5.515 1.00 92.25 69 MET A O 1
ATOM 550 N N . LYS A 1 70 ? 12.579 0.561 -6.897 1.00 91.62 70 LYS A N 1
ATOM 551 C CA . LYS A 1 70 ? 13.722 1.129 -6.162 1.00 91.62 70 LYS A CA 1
ATOM 552 C C . LYS A 1 70 ? 13.571 2.622 -5.891 1.00 91.62 70 LYS A C 1
ATOM 554 O O . LYS A 1 70 ? 13.805 3.071 -4.778 1.00 91.62 70 LYS A O 1
ATOM 559 N N . LYS A 1 71 ? 13.093 3.401 -6.869 1.00 93.06 71 LYS A N 1
ATOM 560 C CA . LYS A 1 71 ? 12.819 4.839 -6.668 1.00 93.06 71 LYS A CA 1
ATOM 561 C C . LYS A 1 71 ? 11.736 5.106 -5.620 1.00 93.06 71 LYS A C 1
ATOM 563 O O . LYS A 1 71 ? 11.760 6.150 -4.976 1.00 93.06 71 LYS A O 1
ATOM 568 N N . PHE A 1 72 ? 10.772 4.200 -5.468 1.00 93.19 72 PHE A N 1
ATOM 569 C CA . PHE A 1 72 ? 9.668 4.350 -4.520 1.00 93.19 72 PHE A CA 1
ATOM 570 C C . PHE A 1 72 ? 9.891 3.618 -3.193 1.00 93.19 72 PHE A C 1
ATOM 572 O O . PHE A 1 72 ? 9.121 3.859 -2.260 1.00 93.19 72 PHE A O 1
ATOM 579 N N . GLU A 1 73 ? 10.911 2.766 -3.076 1.00 93.31 73 GLU A N 1
ATOM 580 C CA . GLU A 1 73 ? 11.185 1.949 -1.888 1.00 93.31 73 GLU A CA 1
ATOM 581 C C . GLU A 1 73 ? 11.307 2.799 -0.624 1.00 93.31 73 GLU A C 1
ATOM 583 O O . GLU A 1 73 ? 10.593 2.529 0.338 1.00 93.31 73 GLU A O 1
ATOM 588 N N . ASP A 1 74 ? 12.076 3.888 -0.657 1.00 91.06 74 ASP A N 1
ATOM 589 C CA . ASP A 1 74 ? 12.223 4.792 0.492 1.00 91.06 74 ASP A CA 1
ATOM 590 C C . ASP A 1 74 ? 10.886 5.398 0.926 1.00 91.06 74 ASP A C 1
ATOM 592 O O . ASP A 1 74 ? 10.559 5.456 2.111 1.00 91.06 74 ASP A O 1
ATOM 596 N N . SER A 1 75 ? 10.077 5.839 -0.041 1.00 92.38 75 SER A N 1
ATOM 597 C CA . SER A 1 75 ? 8.759 6.419 0.239 1.00 92.38 75 SER A CA 1
ATOM 598 C C . SER A 1 75 ? 7.788 5.382 0.804 1.00 92.38 75 SER A C 1
ATOM 600 O O . SER A 1 75 ? 6.975 5.692 1.674 1.00 92.38 75 SER A O 1
ATOM 602 N N . ARG A 1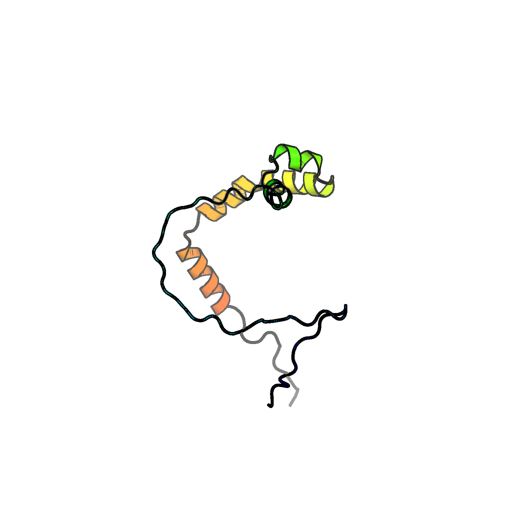 76 ? 7.886 4.137 0.333 1.00 92.19 76 ARG A N 1
ATOM 603 C CA . ARG A 1 76 ? 7.077 3.014 0.796 1.00 92.19 76 ARG A CA 1
ATOM 604 C C . ARG A 1 76 ? 7.487 2.620 2.210 1.00 92.19 76 ARG A C 1
ATOM 606 O O . ARG A 1 76 ? 6.616 2.433 3.053 1.00 92.19 76 ARG A O 1
ATOM 613 N N . LEU A 1 77 ? 8.789 2.546 2.474 1.00 93.25 77 LEU A N 1
ATOM 614 C CA . LEU A 1 77 ? 9.340 2.196 3.776 1.00 93.25 77 LEU A CA 1
ATOM 615 C C . LEU A 1 77 ? 8.978 3.239 4.835 1.00 93.25 77 LEU A C 1
ATOM 617 O O . LEU A 1 77 ? 8.548 2.859 5.918 1.00 93.25 77 LEU A O 1
ATOM 621 N N . LYS A 1 78 ? 9.054 4.534 4.501 1.00 94.12 78 LYS A N 1
ATOM 622 C CA . LYS A 1 78 ? 8.599 5.622 5.384 1.00 94.12 78 LYS A CA 1
ATOM 623 C C . LYS A 1 78 ? 7.129 5.456 5.775 1.00 94.12 78 LYS A C 1
ATOM 625 O O . LYS A 1 78 ? 6.836 5.388 6.960 1.00 94.12 78 LYS A O 1
ATOM 630 N N . LYS A 1 79 ? 6.234 5.250 4.803 1.00 91.50 79 LYS A N 1
ATOM 631 C CA . LYS A 1 79 ? 4.799 5.018 5.065 1.00 91.50 79 LYS A CA 1
ATOM 632 C C . LYS A 1 79 ? 4.530 3.795 5.941 1.00 91.50 79 LYS A C 1
ATOM 634 O O . LYS A 1 79 ? 3.642 3.827 6.782 1.00 91.50 79 LYS A O 1
ATOM 639 N N . PHE A 1 80 ? 5.274 2.707 5.740 1.00 89.81 80 PHE A N 1
ATOM 640 C CA . PHE A 1 80 ? 5.139 1.518 6.587 1.00 89.81 80 PHE A CA 1
ATOM 641 C C . PHE A 1 80 ? 5.686 1.731 7.998 1.00 89.81 80 PHE A C 1
ATOM 643 O O . PHE A 1 80 ? 5.157 1.142 8.933 1.00 89.81 80 PHE A O 1
ATOM 650 N N . ALA A 1 81 ? 6.730 2.546 8.151 1.00 92.44 81 ALA A N 1
ATOM 651 C CA . ALA A 1 81 ? 7.313 2.873 9.447 1.00 92.44 81 ALA A CA 1
ATOM 652 C C . ALA A 1 81 ? 6.475 3.887 10.244 1.00 92.44 81 ALA A C 1
ATOM 654 O O . ALA A 1 81 ? 6.573 3.916 11.467 1.00 92.44 81 ALA A O 1
ATOM 655 N N . GLU A 1 82 ? 5.659 4.703 9.572 1.00 94.56 82 GLU A N 1
ATOM 656 C CA . GLU A 1 82 ? 4.782 5.698 10.205 1.00 94.56 82 GLU A CA 1
ATOM 657 C C . GLU A 1 82 ? 3.714 5.075 11.114 1.00 94.56 82 GLU A C 1
ATOM 659 O O . GLU A 1 82 ? 3.333 5.700 12.100 1.00 94.56 82 GLU A O 1
ATOM 664 N N . LYS A 1 83 ? 3.233 3.865 10.801 1.00 94.19 83 LYS A N 1
ATOM 665 C CA . LYS A 1 83 ? 2.104 3.235 11.496 1.00 94.19 83 LYS A CA 1
ATOM 666 C C . LYS A 1 83 ? 2.494 1.931 12.173 1.00 94.19 83 LYS A C 1
ATOM 668 O O . LYS A 1 83 ? 3.162 1.070 11.597 1.00 94.19 83 LYS A O 1
ATOM 673 N N . SER A 1 84 ? 1.997 1.735 13.388 1.00 96.00 84 SER A N 1
ATOM 674 C CA . SER A 1 84 ? 2.118 0.460 14.093 1.00 96.00 84 SER A CA 1
ATOM 675 C C . SER A 1 84 ? 1.201 -0.605 13.481 1.00 96.00 84 SER A C 1
ATOM 677 O O . SER A 1 84 ? 0.148 -0.308 12.918 1.00 96.00 84 SER A O 1
ATOM 679 N N . TYR A 1 85 ? 1.530 -1.886 13.675 1.00 94.69 85 TYR A N 1
ATOM 680 C CA . TYR A 1 85 ? 0.652 -2.992 13.274 1.00 94.69 85 TYR A CA 1
ATOM 681 C C . TYR A 1 85 ? -0.764 -2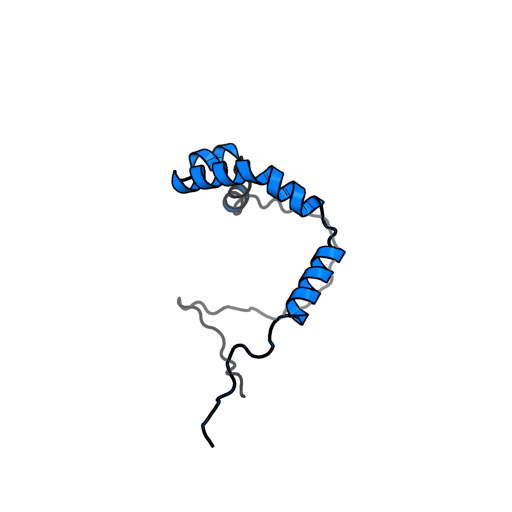.854 13.858 1.00 94.69 85 TYR A C 1
ATOM 683 O O . TYR A 1 85 ? -1.748 -3.089 13.161 1.00 94.69 85 TYR A O 1
ATOM 691 N N . ARG A 1 86 ? -0.884 -2.425 15.123 1.00 96.75 86 ARG A N 1
ATOM 692 C CA . ARG A 1 86 ? -2.196 -2.234 15.766 1.00 96.75 86 ARG A CA 1
ATOM 693 C C . ARG A 1 86 ? -3.013 -1.133 15.094 1.00 96.75 86 ARG A C 1
ATOM 695 O O . ARG A 1 86 ? -4.228 -1.266 15.005 1.00 96.75 86 ARG A O 1
ATOM 702 N N . GLU A 1 87 ? -2.357 -0.079 14.620 1.00 95.94 87 GLU A N 1
ATOM 703 C CA . GLU A 1 87 ? -3.009 1.018 13.900 1.00 95.94 87 GLU A CA 1
ATOM 704 C C . GLU A 1 87 ? -3.482 0.549 12.528 1.00 95.94 87 GLU A C 1
ATOM 706 O O . GLU A 1 87 ? -4.640 0.766 12.198 1.00 95.94 87 GLU A O 1
ATOM 711 N N . HIS A 1 88 ? -2.663 -0.211 11.793 1.00 95.56 88 HIS A N 1
ATOM 712 C CA . HIS A 1 88 ? -3.096 -0.837 10.540 1.00 95.56 88 HIS A CA 1
ATOM 713 C C . HIS A 1 88 ? -4.310 -1.755 10.725 1.00 95.56 88 HIS A C 1
ATOM 715 O O . HIS A 1 88 ? -5.241 -1.710 9.926 1.00 95.56 88 HIS A O 1
ATOM 721 N N . VAL A 1 89 ? -4.329 -2.573 11.783 1.00 97.00 89 VAL A N 1
ATOM 722 C CA . VAL A 1 89 ? -5.484 -3.434 12.09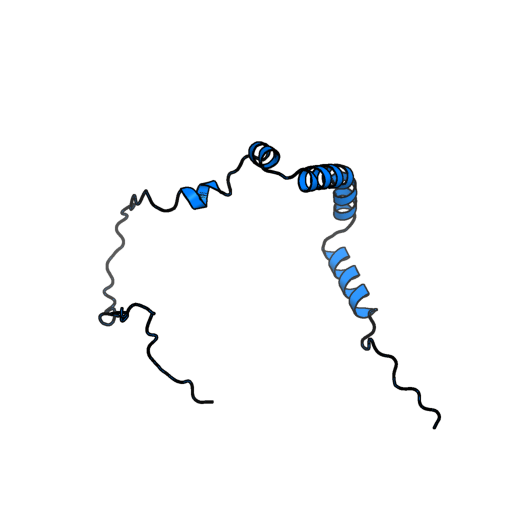0 1.00 97.00 89 VAL A CA 1
ATOM 723 C C . VAL A 1 89 ? -6.714 -2.596 12.435 1.00 97.00 89 VAL A C 1
ATOM 725 O O . VAL A 1 89 ? -7.812 -2.910 11.982 1.00 97.00 89 VAL A O 1
ATOM 728 N N . LYS A 1 90 ? -6.545 -1.521 13.211 1.00 97.38 90 LYS A N 1
ATOM 729 C CA . LYS A 1 90 ? -7.643 -0.614 13.554 1.00 97.38 90 LYS A CA 1
ATOM 730 C C . LYS A 1 90 ? -8.218 0.057 12.305 1.00 97.38 90 LYS A C 1
ATOM 732 O O . LYS A 1 90 ? -9.425 -0.006 12.112 1.00 97.38 90 LYS A O 1
ATOM 737 N N . GLU A 1 91 ? -7.372 0.637 11.458 1.00 96.38 91 GLU A N 1
ATOM 738 C CA . GLU A 1 91 ? -7.777 1.279 10.200 1.00 96.38 91 GLU A CA 1
ATOM 739 C C . GLU A 1 91 ? -8.468 0.297 9.256 1.00 96.38 91 GLU A C 1
ATOM 741 O O . GLU A 1 91 ? -9.477 0.630 8.641 1.00 96.38 91 GLU A O 1
ATOM 746 N N . PHE A 1 92 ? -7.958 -0.933 9.164 1.00 97.62 92 PHE A N 1
ATOM 747 C CA . PHE A 1 92 ? -8.582 -1.979 8.364 1.00 97.62 92 PHE A CA 1
ATOM 748 C C . PHE A 1 92 ? -9.978 -2.334 8.886 1.00 97.62 92 PHE A C 1
ATOM 750 O O . PHE A 1 92 ? -10.928 -2.391 8.111 1.00 97.62 92 PHE A O 1
ATOM 75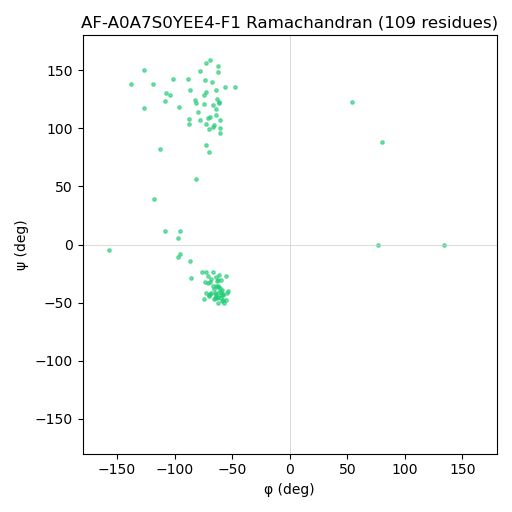7 N N . ASN A 1 93 ? -10.130 -2.510 10.199 1.00 96.56 93 ASN A N 1
ATOM 758 C CA . ASN A 1 93 ? -11.427 -2.807 10.805 1.00 96.56 93 ASN A CA 1
ATOM 759 C C . ASN A 1 93 ? -12.410 -1.638 10.673 1.00 96.56 93 ASN A C 1
ATOM 761 O O . ASN A 1 93 ? -13.597 -1.857 10.437 1.00 96.56 93 ASN A O 1
ATOM 765 N N . GLU A 1 94 ? -11.929 -0.403 10.801 1.00 97.69 94 GLU A N 1
ATOM 766 C CA . GLU A 1 94 ? -12.726 0.802 10.575 1.00 97.69 94 GLU A CA 1
ATOM 767 C C . GLU A 1 94 ? -13.182 0.888 9.113 1.00 97.69 94 GLU A C 1
ATOM 769 O O . GLU A 1 94 ? -14.361 1.111 8.850 1.00 97.69 94 GLU A O 1
ATOM 774 N N . HIS A 1 95 ? -12.288 0.610 8.158 1.00 97.19 95 HIS A N 1
ATOM 775 C CA . HIS A 1 95 ? -12.635 0.543 6.741 1.00 97.19 95 HIS A CA 1
ATOM 776 C C . HIS A 1 95 ? -13.715 -0.508 6.475 1.00 97.19 95 HIS A C 1
ATOM 778 O O . HIS A 1 95 ? -14.720 -0.185 5.850 1.00 97.19 95 HIS A O 1
ATOM 784 N N . LEU A 1 96 ? -13.552 -1.729 6.995 1.00 95.62 96 LEU A N 1
ATOM 785 C CA . LEU A 1 96 ? -14.550 -2.792 6.858 1.00 95.62 96 LEU A CA 1
ATOM 786 C C . LEU A 1 96 ? -15.898 -2.424 7.485 1.00 95.62 96 LEU A C 1
ATOM 788 O O . LEU A 1 96 ? -16.932 -2.770 6.928 1.00 95.62 96 LEU A O 1
ATOM 792 N N . SER A 1 97 ? -15.889 -1.717 8.616 1.00 94.44 97 SER A N 1
ATOM 793 C CA . SER A 1 97 ? -17.120 -1.270 9.281 1.00 94.44 97 SER A CA 1
ATOM 794 C C . SER A 1 97 ? -17.857 -0.196 8.477 1.00 94.44 97 SER A C 1
ATOM 796 O O . SER A 1 97 ? -19.078 -0.109 8.547 1.00 94.44 97 SER A O 1
ATOM 798 N N . ASN A 1 98 ? -17.117 0.614 7.714 1.00 95.12 98 ASN A N 1
ATOM 799 C CA . ASN A 1 98 ? -17.669 1.671 6.867 1.00 95.12 98 ASN A CA 1
ATOM 800 C C . ASN A 1 98 ? -18.080 1.177 5.470 1.00 95.12 98 ASN A C 1
ATOM 802 O O . ASN A 1 98 ? -18.748 1.912 4.741 1.00 95.12 98 ASN A O 1
ATOM 806 N N . LEU A 1 99 ? -17.659 -0.024 5.058 1.00 95.00 99 LEU A N 1
ATOM 807 C CA . LEU A 1 99 ? -18.083 -0.599 3.784 1.00 95.00 99 LEU A CA 1
ATOM 808 C C . LEU A 1 99 ? -19.576 -0.933 3.830 1.00 95.00 99 LEU A C 1
ATOM 810 O O . LEU A 1 99 ? -20.092 -1.429 4.828 1.00 95.00 99 LEU A O 1
ATOM 814 N N . SER A 1 100 ? -20.266 -0.670 2.720 1.00 92.12 100 SER A N 1
ATOM 815 C CA . SER A 1 100 ? -21.677 -1.021 2.596 1.00 92.12 100 SER A CA 1
ATOM 816 C C . SER A 1 100 ? -21.847 -2.535 2.656 1.00 92.12 100 SER A C 1
ATOM 818 O O . SER A 1 100 ? -21.167 -3.274 1.944 1.00 92.12 100 SER A O 1
ATOM 820 N N . GLU A 1 101 ? -22.800 -2.996 3.461 1.00 89.06 101 GLU A N 1
ATOM 821 C CA . GLU A 1 101 ? -23.212 -4.399 3.469 1.00 89.06 101 GLU A CA 1
ATOM 822 C C . GLU A 1 101 ? -23.774 -4.809 2.097 1.00 89.06 101 GLU A C 1
ATOM 824 O O . GLU A 1 101 ? -23.469 -5.880 1.566 1.00 89.06 101 GLU A O 1
ATOM 829 N N . HIS A 1 102 ? -24.555 -3.917 1.484 1.00 92.75 102 HIS A N 1
ATOM 830 C CA . HIS A 1 102 ? -25.194 -4.147 0.196 1.00 92.75 102 HIS A CA 1
ATOM 831 C C . HIS A 1 102 ? -24.539 -3.304 -0.896 1.00 92.75 102 HIS A C 1
ATOM 833 O O . HIS A 1 102 ? -24.464 -2.079 -0.815 1.00 92.75 102 HIS A O 1
ATOM 839 N N . HIS A 1 103 ? -24.076 -3.981 -1.942 1.00 91.75 103 HIS A N 1
ATOM 840 C CA . HIS A 1 103 ? -23.431 -3.367 -3.106 1.00 91.75 103 HIS A CA 1
ATOM 841 C C . HIS A 1 103 ? -24.416 -3.131 -4.260 1.00 91.75 103 HIS A C 1
ATOM 843 O O . HIS A 1 103 ? -23.996 -2.861 -5.382 1.00 91.75 103 HIS A O 1
ATOM 849 N N . ASP A 1 104 ? -25.716 -3.266 -3.992 1.00 92.00 104 ASP A N 1
ATOM 850 C CA . ASP A 1 104 ? -26.785 -3.084 -4.965 1.00 92.00 104 ASP A CA 1
ATOM 851 C C . ASP A 1 104 ? -27.809 -2.086 -4.429 1.00 92.00 104 ASP A C 1
ATOM 853 O O . ASP A 1 104 ? -28.001 -1.949 -3.215 1.00 92.00 104 ASP A O 1
ATOM 857 N N . ILE A 1 105 ? -28.454 -1.373 -5.343 1.00 87.50 105 ILE A N 1
ATOM 858 C CA . ILE A 1 105 ? -29.478 -0.400 -4.991 1.00 87.50 105 ILE A CA 1
ATOM 859 C C . ILE A 1 105 ? -30.777 -1.182 -4.794 1.00 87.50 105 ILE A C 1
ATOM 861 O O . ILE A 1 105 ? -31.200 -1.901 -5.705 1.00 87.50 105 ILE A O 1
ATOM 865 N N . PRO A 1 106 ? -31.442 -1.061 -3.631 1.00 90.31 106 PRO A N 1
ATOM 866 C CA . PRO A 1 106 ? -32.726 -1.713 -3.439 1.00 90.31 106 PRO A CA 1
ATOM 867 C C . PRO A 1 106 ? -33.687 -1.267 -4.543 1.00 90.31 106 PRO A C 1
ATOM 869 O O . PRO A 1 106 ? -33.748 -0.089 -4.901 1.00 90.31 106 PRO A O 1
ATOM 872 N N . LYS A 1 107 ? -34.424 -2.224 -5.112 1.00 86.38 107 LYS A N 1
ATOM 873 C CA . LYS A 1 107 ? -35.290 -1.975 -6.265 1.00 86.38 107 LYS A CA 1
ATOM 874 C C . LYS A 1 107 ? -36.360 -0.940 -5.904 1.00 86.38 107 LYS A C 1
ATOM 876 O O . LYS A 1 107 ? -37.308 -1.253 -5.190 1.00 86.38 107 LYS A O 1
ATOM 881 N N . VAL A 1 108 ? -36.220 0.277 -6.423 1.00 78.06 108 VAL A N 1
ATOM 882 C CA . VAL A 1 108 ? -37.231 1.334 -6.307 1.00 78.06 108 VAL A CA 1
ATOM 883 C C . VAL A 1 108 ? -38.221 1.198 -7.461 1.00 78.06 108 VAL A C 1
ATOM 885 O O . VAL A 1 108 ? -37.885 1.415 -8.623 1.00 78.06 108 VAL A O 1
ATOM 888 N N . GLY A 1 109 ? -39.437 0.753 -7.151 1.00 80.06 109 GLY A N 1
ATOM 889 C CA . GLY A 1 109 ? -40.551 0.724 -8.097 1.00 80.06 109 GLY A CA 1
ATOM 890 C C . GLY A 1 109 ? -41.501 1.898 -7.844 1.00 80.06 109 GLY A C 1
ATOM 891 O O . GLY A 1 109 ? -41.725 2.221 -6.679 1.00 80.06 109 GLY A O 1
ATOM 892 N N . PRO A 1 110 ? -42.078 2.527 -8.885 1.00 76.81 110 PRO A N 1
ATOM 893 C CA . PRO A 1 110 ? -43.250 3.375 -8.719 1.00 76.81 110 PRO A CA 1
ATOM 894 C C . PRO A 1 110 ? -44.442 2.472 -8.374 1.00 76.81 110 PRO A C 1
ATOM 896 O O . PRO A 1 110 ? -45.009 1.809 -9.245 1.00 76.81 110 PRO A O 1
ATOM 899 N N . GLY A 1 111 ? -44.751 2.401 -7.084 1.00 57.00 111 GLY A N 1
ATOM 900 C CA . GLY A 1 111 ? -45.933 1.773 -6.503 1.00 57.00 111 GLY A CA 1
ATOM 901 C C . GLY A 1 111 ? -46.357 2.585 -5.298 1.00 57.00 111 GLY A C 1
ATOM 902 O O . GLY A 1 111 ? -45.511 2.716 -4.388 1.00 57.00 111 GLY A O 1
#

Foldseek 3Di:
DDDPPDQDDDDPRDRPPPPDDDDDDDDDDDDDDDPPPDDCVVVVCVVVDDPVNVVVVDDPVVVVVVVVCVVCVVVVVVVVVVDDPVRVVVVVVVVVVPDDPDPDDPDDDPD

Secondary structure (DSSP, 8-state):
-----PPPPPTTS------S-----------------SSSHHHHHHT---HHHHHHH--HHHHHHHHHHHHHHHHHHHHHHHS-HHHHHHHHHHHHHHS-S--S-------